Protein AF-A0A167UZZ6-F1 (afdb_monomer_lite)

Structure (mmCIF, N/CA/C/O backbone):
data_AF-A0A167UZZ6-F1
#
_entry.id   AF-A0A167UZZ6-F1
#
loop_
_atom_site.group_PDB
_atom_site.id
_atom_site.type_symbol
_atom_site.label_atom_id
_atom_site.label_alt_id
_atom_site.label_comp_id
_atom_site.label_asym_id
_atom_site.label_entity_id
_atom_site.label_seq_id
_atom_site.pdbx_PDB_ins_code
_atom_site.Cartn_x
_atom_site.Cartn_y
_atom_site.Cartn_z
_atom_site.occupancy
_atom_site.B_iso_or_equiv
_atom_site.auth_seq_id
_atom_site.auth_comp_id
_atom_site.auth_asym_id
_atom_site.auth_atom_id
_atom_site.pdbx_PDB_model_num
ATOM 1 N N . MET A 1 1 ? -16.897 8.961 -20.674 1.00 36.06 1 MET A N 1
ATOM 2 C CA . MET A 1 1 ? -17.839 9.432 -19.633 1.00 36.06 1 MET A CA 1
ATOM 3 C C . MET A 1 1 ? -18.392 8.233 -18.846 1.00 36.06 1 MET A C 1
ATOM 5 O O . MET A 1 1 ? -19.582 7.979 -18.894 1.00 36.06 1 MET A O 1
ATOM 9 N N . ILE A 1 2 ? -17.524 7.441 -18.197 1.00 43.97 2 ILE A N 1
ATOM 10 C CA . ILE A 1 2 ? -17.907 6.231 -17.420 1.00 43.97 2 ILE A CA 1
ATOM 11 C C . ILE A 1 2 ? -17.195 6.204 -16.048 1.00 43.97 2 ILE A C 1
ATOM 13 O O . ILE A 1 2 ? -17.757 5.719 -15.076 1.00 43.97 2 ILE A O 1
ATOM 17 N N . ILE A 1 3 ? -16.018 6.835 -15.926 1.00 39.81 3 ILE A N 1
ATOM 18 C CA . ILE A 1 3 ? -15.224 6.898 -14.680 1.00 39.81 3 ILE A CA 1
ATOM 19 C C . ILE A 1 3 ? -15.954 7.644 -13.540 1.00 39.81 3 ILE A C 1
ATOM 21 O O . ILE A 1 3 ? -15.740 7.351 -12.369 1.00 39.81 3 ILE A O 1
ATOM 25 N N . ALA A 1 4 ? -16.874 8.562 -13.860 1.00 37.81 4 ALA A N 1
ATOM 26 C CA . ALA A 1 4 ? -17.596 9.334 -12.847 1.00 37.81 4 ALA A CA 1
ATOM 27 C C . ALA A 1 4 ? -18.539 8.480 -11.975 1.00 37.81 4 ALA A C 1
ATOM 29 O O . ALA A 1 4 ? -18.772 8.833 -10.829 1.00 37.81 4 ALA A O 1
ATOM 30 N N . ASP A 1 5 ? -19.065 7.355 -12.468 1.00 42.91 5 ASP A N 1
ATOM 31 C CA . ASP A 1 5 ? -20.185 6.665 -11.806 1.00 42.91 5 A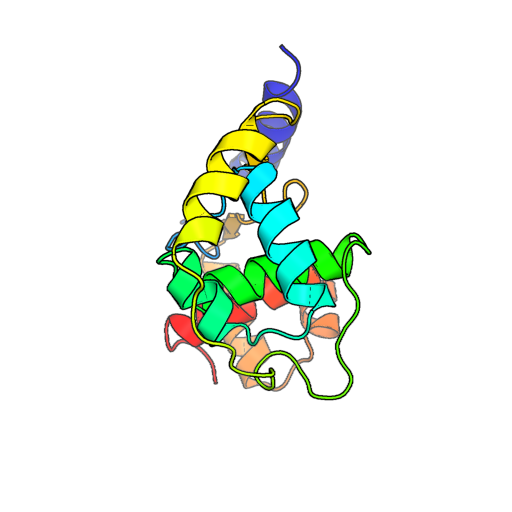SP A CA 1
ATOM 32 C C . ASP A 1 5 ? -19.748 5.800 -10.605 1.00 42.91 5 ASP A C 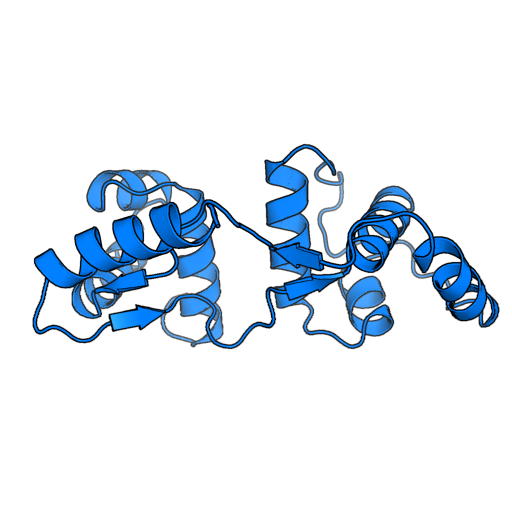1
ATOM 34 O O . ASP A 1 5 ? -20.481 5.673 -9.625 1.00 42.91 5 ASP A O 1
ATOM 38 N N . ALA A 1 6 ? -18.529 5.248 -10.630 1.00 48.22 6 ALA A N 1
ATOM 39 C CA . ALA A 1 6 ? -17.974 4.465 -9.520 1.00 48.22 6 ALA A CA 1
ATOM 40 C C . ALA A 1 6 ? -17.504 5.369 -8.371 1.00 48.22 6 ALA A C 1
ATOM 42 O O . ALA A 1 6 ? -17.937 5.187 -7.234 1.00 48.22 6 ALA A O 1
ATOM 43 N N . ALA A 1 7 ? -16.721 6.406 -8.686 1.00 47.41 7 ALA A N 1
ATOM 44 C CA . ALA A 1 7 ? -16.260 7.389 -7.709 1.00 47.41 7 ALA A CA 1
ATOM 45 C C . ALA A 1 7 ? -17.434 8.154 -7.073 1.00 47.41 7 ALA A C 1
ATOM 47 O O . ALA A 1 7 ? -17.462 8.335 -5.859 1.00 47.41 7 ALA A O 1
ATOM 48 N N . VAL A 1 8 ? -18.458 8.534 -7.853 1.00 50.12 8 VAL A N 1
ATOM 49 C CA . VAL A 1 8 ? -19.674 9.180 -7.324 1.00 50.12 8 VAL A CA 1
ATOM 50 C C . VAL A 1 8 ? -20.506 8.212 -6.482 1.00 50.12 8 VAL A C 1
ATOM 52 O O . VAL A 1 8 ? -21.026 8.626 -5.449 1.00 50.12 8 VAL A O 1
ATOM 55 N N . ARG A 1 9 ? -20.606 6.922 -6.835 1.00 54.09 9 ARG A N 1
ATOM 56 C CA . ARG A 1 9 ? -21.260 5.919 -5.972 1.00 54.09 9 ARG A CA 1
ATOM 57 C C . ARG A 1 9 ? -20.522 5.726 -4.653 1.00 54.09 9 ARG A C 1
ATOM 59 O O . ARG A 1 9 ? -21.172 5.679 -3.608 1.00 54.09 9 ARG A O 1
ATOM 66 N N . GLN A 1 10 ? -19.196 5.652 -4.691 1.00 54.28 10 GLN A N 1
ATOM 67 C CA . GLN A 1 10 ? -18.347 5.489 -3.515 1.00 54.28 10 GLN A CA 1
ATOM 68 C C . GLN A 1 10 ? -18.444 6.725 -2.612 1.00 54.28 10 GLN A C 1
ATOM 70 O O . GLN A 1 10 ? -18.778 6.592 -1.435 1.00 54.28 10 GLN A O 1
ATOM 75 N N . LEU A 1 11 ? -18.341 7.930 -3.182 1.00 52.94 11 LEU A N 1
ATOM 76 C CA . LEU A 1 11 ? -18.603 9.191 -2.484 1.00 52.94 11 LEU A CA 1
ATOM 77 C C . LEU A 1 11 ? -20.035 9.256 -1.933 1.00 52.94 11 LEU A C 1
ATOM 79 O O . LEU A 1 11 ? -20.225 9.649 -0.790 1.00 52.94 11 LEU A O 1
ATOM 83 N N . SER A 1 12 ? -21.054 8.815 -2.678 1.00 54.94 12 SER A N 1
ATOM 84 C CA . SER A 1 12 ? -22.450 8.843 -2.215 1.00 54.94 12 SER A CA 1
ATOM 85 C C . SER A 1 12 ? -22.708 7.905 -1.029 1.00 54.94 12 SER A C 1
ATOM 87 O O . SER A 1 12 ? -23.398 8.298 -0.090 1.00 54.94 12 SER A O 1
ATOM 89 N N . LYS A 1 13 ? -22.096 6.707 -1.008 1.00 56.75 13 LYS A N 1
ATOM 90 C CA . LYS A 1 13 ? -22.138 5.790 0.147 1.00 56.75 13 LYS A CA 1
ATOM 91 C C . LYS A 1 13 ? -21.544 6.440 1.401 1.00 56.75 13 LYS A C 1
ATOM 93 O O . LYS A 1 13 ? -22.088 6.262 2.488 1.00 56.75 13 LYS A O 1
ATOM 98 N N . HIS A 1 14 ? -20.475 7.220 1.246 1.00 51.03 14 HIS A N 1
ATOM 99 C CA . HIS A 1 14 ? -19.803 7.917 2.346 1.00 51.03 14 HIS A CA 1
ATOM 100 C C . HIS A 1 14 ? -20.547 9.184 2.795 1.00 51.03 14 HIS A C 1
ATOM 102 O O . HIS A 1 14 ? -20.671 9.432 3.995 1.00 51.03 14 HIS A O 1
ATOM 108 N N . LEU A 1 15 ? -21.124 9.940 1.857 1.00 51.34 15 LEU A N 1
ATOM 109 C CA . LEU A 1 15 ? -21.911 11.149 2.130 1.00 51.34 15 LEU A CA 1
ATOM 110 C C . LEU A 1 15 ? -23.217 10.843 2.878 1.00 51.34 15 LEU A C 1
ATOM 112 O O . LEU A 1 15 ? -23.651 11.644 3.703 1.00 51.34 15 LEU A O 1
ATOM 116 N N . VAL A 1 16 ? -23.819 9.669 2.650 1.00 53.97 16 VAL A N 1
ATOM 117 C CA . VAL A 1 16 ? -24.983 9.199 3.424 1.00 53.97 16 VAL A CA 1
ATOM 118 C C . VAL A 1 16 ? -24.590 8.826 4.862 1.00 53.97 16 VAL A C 1
ATOM 120 O O . VAL A 1 16 ? -25.437 8.862 5.756 1.00 53.97 16 VAL A O 1
ATOM 123 N N . LYS A 1 17 ? -23.310 8.517 5.125 1.00 51.06 17 LYS A N 1
ATOM 124 C CA . LYS A 1 17 ? -22.863 7.999 6.423 1.00 51.06 17 LYS A CA 1
ATOM 125 C C . LYS A 1 17 ? -22.456 9.070 7.441 1.00 51.06 17 LYS A C 1
ATOM 127 O O . LYS A 1 17 ? -22.535 8.745 8.627 1.00 51.06 17 LYS A O 1
ATOM 132 N N . SER A 1 18 ? -22.087 10.322 7.100 1.00 46.03 18 SER A N 1
ATOM 133 C CA . SER A 1 18 ? -21.795 11.285 8.183 1.00 46.03 18 SER A CA 1
ATOM 134 C C . SER A 1 18 ? -21.617 12.790 7.888 1.00 46.03 18 SER A C 1
ATOM 136 O O . SER A 1 18 ? -21.029 13.213 6.902 1.00 46.03 18 SER A O 1
ATOM 138 N N . ARG A 1 19 ? -21.992 13.594 8.898 1.00 54.12 19 ARG A N 1
ATOM 139 C CA . ARG A 1 19 ? -21.361 14.876 9.278 1.00 54.12 19 ARG A CA 1
ATOM 140 C C . ARG A 1 19 ? -20.047 14.662 10.082 1.00 54.12 19 ARG A C 1
ATOM 142 O O . ARG A 1 19 ? -19.816 15.381 11.052 1.00 54.12 19 ARG A O 1
ATOM 149 N N . ARG A 1 20 ? -19.262 13.610 9.818 1.00 61.75 20 ARG A N 1
ATOM 150 C CA . ARG A 1 20 ? -18.059 13.231 10.594 1.00 61.75 20 ARG A CA 1
ATOM 151 C C . ARG A 1 20 ? -16.797 13.408 9.749 1.00 61.75 20 ARG A C 1
ATOM 153 O O . ARG A 1 20 ? -16.855 13.494 8.528 1.00 61.75 20 ARG A O 1
ATOM 160 N N . GLU A 1 21 ? -15.676 13.524 10.449 1.00 83.56 21 GLU A N 1
ATOM 161 C CA . GLU A 1 21 ? -14.344 13.759 9.894 1.00 83.56 21 GLU A CA 1
ATOM 162 C C . GLU A 1 21 ? -13.874 12.531 9.094 1.00 83.56 21 GLU A C 1
ATOM 164 O O . GLU A 1 21 ? -13.913 11.405 9.598 1.00 83.56 21 GLU A O 1
ATOM 169 N N . ILE A 1 22 ? -13.503 12.756 7.831 1.00 87.31 22 ILE A N 1
ATOM 170 C CA . ILE A 1 22 ? -13.054 11.722 6.892 1.00 87.31 22 ILE A CA 1
ATOM 171 C C . ILE A 1 22 ? -11.544 11.547 7.049 1.00 87.31 22 ILE A C 1
ATOM 173 O O . ILE A 1 22 ? -10.804 12.527 6.989 1.00 87.31 22 ILE A O 1
ATOM 177 N N . TYR A 1 23 ? -11.104 10.302 7.192 1.00 91.19 23 TYR A N 1
ATOM 178 C CA . TYR A 1 23 ? -9.705 9.894 7.133 1.00 91.19 23 TYR A CA 1
ATOM 179 C C . TYR A 1 23 ? -9.409 9.260 5.773 1.00 91.19 23 TYR A C 1
ATOM 181 O O . TYR A 1 23 ? -10.188 8.427 5.307 1.00 91.19 23 TYR A O 1
ATOM 189 N N . ILE A 1 24 ? -8.299 9.640 5.140 1.00 90.50 24 ILE A N 1
ATOM 190 C CA . ILE A 1 24 ? -7.833 9.034 3.889 1.00 90.50 24 ILE A CA 1
ATOM 191 C C . ILE A 1 24 ? -6.564 8.247 4.209 1.00 90.50 24 ILE A C 1
ATOM 193 O O . ILE A 1 24 ? -5.596 8.798 4.724 1.00 90.50 24 ILE A O 1
ATOM 197 N N . VAL A 1 25 ? -6.605 6.944 3.953 1.00 92.88 25 VAL A N 1
ATOM 198 C CA . VAL A 1 25 ? -5.485 6.022 4.178 1.00 92.88 25 VAL A CA 1
ATOM 199 C C . VAL A 1 25 ? -4.406 6.242 3.121 1.00 92.88 25 VAL A C 1
ATOM 201 O O . VAL A 1 25 ? -4.740 6.350 1.942 1.00 92.88 25 VAL A O 1
ATOM 204 N N . LEU A 1 26 ? -3.132 6.250 3.537 1.00 92.38 26 LEU A N 1
ATOM 205 C CA . LEU A 1 26 ? -1.961 6.411 2.662 1.00 92.38 26 LEU A CA 1
ATOM 206 C C . LEU A 1 26 ? -1.965 7.732 1.872 1.00 92.38 26 LEU A C 1
ATOM 208 O O . LEU A 1 26 ? -1.431 7.800 0.765 1.00 92.38 26 LEU A O 1
ATOM 212 N N . ASP A 1 27 ? -2.567 8.782 2.436 1.00 90.38 27 ASP A N 1
ATOM 213 C CA . ASP A 1 27 ? -2.680 10.103 1.813 1.00 90.38 27 ASP A CA 1
ATOM 214 C C . ASP A 1 27 ? -1.328 10.800 1.595 1.00 90.38 27 ASP A C 1
ATOM 216 O O . ASP A 1 27 ? -1.235 11.739 0.803 1.00 90.38 27 ASP A O 1
ATOM 220 N N . GLU A 1 28 ? -0.270 10.317 2.247 1.00 89.00 28 GLU A N 1
ATOM 221 C CA . GLU A 1 28 ? 1.103 10.763 2.035 1.00 89.00 28 GLU A CA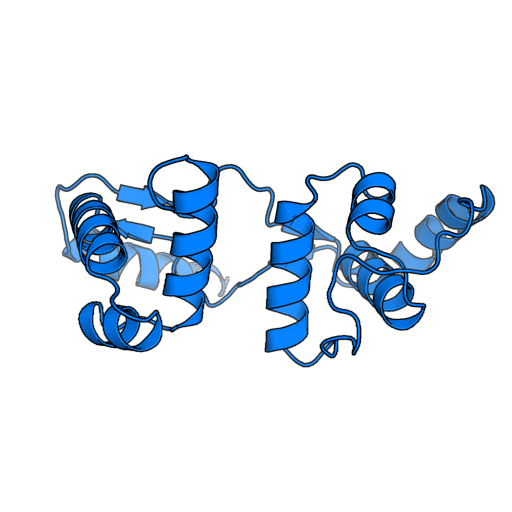 1
ATOM 222 C C . GLU A 1 28 ? 1.789 10.190 0.778 1.00 89.00 28 GLU A C 1
ATOM 224 O O . GLU A 1 28 ? 2.849 10.694 0.400 1.00 89.00 28 GLU A O 1
ATOM 229 N N . PHE A 1 29 ? 1.234 9.148 0.142 1.00 88.12 29 PHE A N 1
ATOM 230 C CA . PHE A 1 29 ? 1.882 8.433 -0.965 1.00 88.12 29 PHE A CA 1
ATOM 231 C C . PHE A 1 29 ? 1.334 8.811 -2.347 1.00 88.12 29 PHE A C 1
ATOM 233 O O . PHE A 1 29 ? 0.127 8.943 -2.550 1.00 88.12 29 PHE A O 1
ATOM 240 N N . ASP A 1 30 ? 2.225 8.884 -3.344 1.00 87.38 30 ASP A N 1
ATOM 241 C CA . ASP A 1 30 ? 1.844 9.030 -4.753 1.00 87.38 30 ASP A CA 1
ATOM 242 C C . ASP A 1 30 ? 1.529 7.660 -5.379 1.00 87.38 30 ASP A C 1
ATOM 244 O O . ASP A 1 30 ? 2.368 7.014 -6.009 1.00 87.38 30 ASP A O 1
ATOM 248 N N . LEU A 1 31 ? 0.285 7.206 -5.213 1.00 87.94 31 LEU A N 1
ATOM 249 C CA . LEU A 1 31 ? -0.192 5.916 -5.734 1.00 87.94 31 LEU A CA 1
ATOM 250 C C . LEU A 1 31 ? -0.433 5.907 -7.257 1.00 87.94 31 LEU A C 1
ATOM 252 O O . LEU A 1 31 ? -0.886 4.899 -7.817 1.00 87.94 31 LEU A O 1
ATOM 256 N N . GLU A 1 32 ? -0.125 7.009 -7.945 1.00 89.50 32 GLU A N 1
ATOM 257 C CA . GLU A 1 32 ? -0.188 7.111 -9.396 1.00 89.50 32 GLU A CA 1
ATOM 258 C C . GLU A 1 32 ? 1.165 6.770 -10.018 1.00 89.50 32 GLU A C 1
ATOM 260 O O . GLU A 1 32 ? 2.145 7.506 -9.938 1.00 89.50 32 GLU A O 1
ATOM 265 N N . TRP A 1 33 ? 1.209 5.635 -10.704 1.00 90.31 33 TRP A N 1
ATOM 266 C CA . TRP A 1 33 ? 2.405 5.162 -11.381 1.00 90.31 33 TRP A CA 1
ATOM 267 C C . TRP A 1 33 ? 2.239 5.255 -12.887 1.00 90.31 33 TRP A C 1
ATOM 269 O O . TRP A 1 33 ? 1.129 5.251 -13.417 1.00 90.31 33 TRP A O 1
ATOM 279 N N . ARG A 1 34 ? 3.348 5.288 -13.626 1.00 88.44 34 ARG A N 1
ATOM 280 C CA . ARG A 1 34 ? 3.282 5.069 -15.074 1.00 88.44 34 ARG A CA 1
ATOM 281 C C . ARG A 1 34 ? 3.346 3.578 -15.356 1.00 88.44 34 ARG A C 1
ATOM 283 O O . ARG A 1 34 ? 4.155 2.872 -14.756 1.00 88.44 34 ARG A O 1
ATOM 290 N N . THR A 1 35 ? 2.574 3.087 -16.321 1.00 86.25 35 THR A N 1
ATOM 291 C CA . THR A 1 35 ? 2.613 1.657 -16.676 1.00 86.25 35 THR A CA 1
ATOM 292 C C . THR A 1 35 ? 4.018 1.167 -17.058 1.00 86.25 35 THR A C 1
ATOM 294 O O . THR A 1 35 ? 4.404 0.105 -16.575 1.00 86.25 35 THR A O 1
ATOM 297 N N . PRO A 1 36 ? 4.847 1.913 -17.822 1.00 86.25 36 PRO A N 1
ATOM 298 C CA . PRO A 1 36 ? 6.233 1.513 -18.070 1.00 86.25 36 PRO A CA 1
ATOM 299 C C . PRO A 1 36 ? 7.085 1.377 -16.801 1.00 86.25 36 PRO A C 1
ATOM 301 O O . PRO A 1 36 ? 7.970 0.527 -16.765 1.00 86.25 36 PRO A O 1
ATOM 304 N N . ASP A 1 37 ? 6.819 2.178 -15.765 1.00 91.25 37 ASP A N 1
ATOM 305 C CA . ASP A 1 37 ? 7.552 2.095 -14.499 1.00 91.25 37 ASP A CA 1
ATOM 306 C C . ASP A 1 37 ? 7.150 0.828 -13.727 1.00 91.25 37 ASP A C 1
ATOM 308 O O . ASP A 1 37 ? 8.020 0.128 -13.218 1.00 91.25 37 ASP A O 1
ATOM 312 N N . ILE A 1 38 ? 5.865 0.455 -13.739 1.00 92.19 38 ILE A N 1
ATOM 313 C CA . ILE A 1 38 ? 5.387 -0.815 -13.161 1.00 92.19 38 ILE A CA 1
ATOM 314 C C . ILE A 1 38 ? 5.985 -2.025 -13.885 1.00 92.19 38 ILE A C 1
ATOM 316 O O . ILE A 1 38 ? 6.449 -2.966 -13.244 1.00 92.19 38 ILE A O 1
ATOM 320 N N . LEU A 1 39 ? 6.039 -2.002 -15.217 1.00 88.31 39 LEU A N 1
ATOM 321 C CA . LEU A 1 39 ? 6.680 -3.074 -15.988 1.00 88.31 39 LEU A CA 1
ATOM 322 C C . LEU A 1 39 ? 8.177 -3.168 -15.685 1.00 88.31 39 LEU A C 1
ATOM 324 O O . LEU A 1 39 ? 8.732 -4.262 -15.583 1.00 88.31 39 LEU A O 1
ATOM 328 N N . GLN A 1 40 ? 8.836 -2.024 -15.505 1.00 90.38 40 GLN A N 1
ATOM 329 C CA . GLN A 1 40 ? 10.242 -1.996 -15.136 1.00 90.38 40 GLN A CA 1
ATOM 330 C C . GLN A 1 40 ? 10.472 -2.522 -13.712 1.00 90.38 40 GLN A C 1
ATOM 332 O O . GLN A 1 40 ? 11.414 -3.290 -13.496 1.00 90.38 40 GLN A O 1
ATOM 337 N N . PHE A 1 41 ? 9.596 -2.164 -12.768 1.00 93.12 41 PHE A N 1
ATOM 338 C CA . PHE A 1 41 ? 9.560 -2.732 -11.423 1.00 93.12 41 PHE A CA 1
ATOM 339 C C . PHE A 1 41 ? 9.425 -4.257 -11.484 1.00 93.12 41 PHE A C 1
ATOM 341 O O . PHE A 1 41 ? 10.219 -4.960 -10.863 1.00 93.12 41 PHE A O 1
ATOM 348 N N . GLN A 1 42 ? 8.491 -4.784 -12.285 1.00 89.25 42 GLN A N 1
ATOM 349 C CA . GLN A 1 42 ? 8.329 -6.226 -12.475 1.00 89.25 42 GLN A CA 1
ATOM 350 C C . GLN A 1 42 ? 9.610 -6.860 -13.029 1.00 89.25 42 GLN A C 1
ATOM 352 O O . GLN A 1 42 ? 10.053 -7.882 -12.513 1.00 89.25 42 GLN A O 1
ATOM 357 N N . GLU A 1 43 ? 10.247 -6.277 -14.047 1.00 87.81 43 GLU A N 1
ATOM 358 C CA . GLU A 1 43 ? 11.491 -6.822 -14.606 1.00 87.81 43 GLU A CA 1
ATOM 359 C C . GLU A 1 43 ? 12.590 -6.937 -13.538 1.00 87.81 43 GLU A C 1
ATOM 361 O O . GLU A 1 43 ? 13.241 -7.978 -13.418 1.00 87.81 43 GLU A O 1
ATOM 366 N N . TRP A 1 44 ? 12.795 -5.894 -12.732 1.00 89.12 44 TRP A N 1
ATOM 367 C CA . TRP A 1 44 ? 13.771 -5.948 -11.640 1.00 89.12 44 TRP A CA 1
ATOM 368 C C . TRP A 1 44 ? 13.344 -6.873 -10.522 1.00 89.12 44 TRP A C 1
ATOM 370 O O . TRP A 1 44 ? 14.196 -7.521 -9.907 1.00 89.12 44 TRP A O 1
ATOM 380 N N . TRP A 1 45 ? 12.036 -7.010 -10.316 1.00 87.94 45 TRP A N 1
ATOM 381 C CA . TRP A 1 45 ? 11.523 -7.963 -9.364 1.00 87.94 45 TRP A CA 1
ATOM 382 C C . TRP A 1 45 ? 11.937 -9.390 -9.725 1.00 87.94 45 TRP A C 1
ATOM 384 O O . TRP A 1 45 ? 12.509 -10.109 -8.907 1.00 87.94 45 TRP A O 1
ATOM 394 N N . HIS A 1 46 ? 11.715 -9.776 -10.980 1.00 83.25 46 HIS A N 1
ATOM 395 C CA . HIS A 1 46 ? 12.046 -11.104 -11.492 1.00 83.25 46 HIS A CA 1
ATOM 396 C C . HIS A 1 46 ? 13.557 -11.360 -11.556 1.00 83.25 46 HIS A C 1
ATOM 398 O O . HIS A 1 46 ? 13.994 -12.495 -11.385 1.00 83.25 46 HIS A O 1
ATOM 404 N N . LYS A 1 47 ? 14.369 -10.314 -11.750 1.00 85.75 47 LYS A N 1
ATOM 405 C CA . LYS A 1 47 ? 15.838 -10.407 -11.692 1.00 85.75 47 LYS A CA 1
ATOM 406 C C . LYS A 1 47 ? 16.398 -10.510 -10.270 1.00 85.75 47 LYS A C 1
ATOM 408 O O . LYS A 1 47 ? 17.590 -10.756 -10.114 1.00 85.75 47 LYS A O 1
ATOM 413 N N . GLY A 1 48 ? 15.568 -10.335 -9.242 1.00 84.25 48 GLY A N 1
ATOM 414 C CA . GLY A 1 48 ? 15.989 -10.493 -7.855 1.00 84.25 48 GLY A CA 1
ATOM 415 C C . GLY A 1 48 ? 16.613 -9.245 -7.225 1.00 84.25 48 GLY A C 1
ATOM 416 O O . GLY A 1 48 ? 17.326 -9.384 -6.236 1.00 84.25 48 GLY A O 1
ATOM 417 N N . PHE A 1 49 ? 16.353 -8.040 -7.740 1.00 87.38 49 PHE A N 1
ATOM 418 C CA . PHE A 1 49 ? 16.804 -6.789 -7.103 1.00 87.38 49 PHE A CA 1
ATOM 419 C C . PHE A 1 49 ? 16.029 -6.509 -5.807 1.00 87.38 49 PHE A C 1
ATOM 421 O O . PHE A 1 49 ? 14.837 -6.820 -5.728 1.00 87.38 49 PHE A O 1
ATOM 428 N N . SER A 1 50 ? 16.677 -5.950 -4.782 1.00 88.62 50 SER A N 1
ATOM 429 C CA . SER A 1 50 ? 16.013 -5.602 -3.513 1.00 88.62 50 SER A CA 1
ATOM 430 C C . SER A 1 50 ? 15.039 -4.436 -3.698 1.00 88.62 50 SER A C 1
ATOM 432 O O . SER A 1 50 ? 15.226 -3.608 -4.590 1.00 88.62 50 SER A O 1
ATOM 434 N N . LEU A 1 51 ? 14.011 -4.343 -2.845 1.00 89.81 51 LEU A N 1
ATOM 435 C CA . LEU A 1 51 ? 13.123 -3.175 -2.851 1.00 89.81 51 LEU A CA 1
ATOM 436 C C . LEU A 1 51 ? 13.881 -1.864 -2.624 1.00 89.81 51 LEU A C 1
ATOM 438 O O . LEU A 1 51 ? 13.596 -0.894 -3.311 1.00 89.81 51 LEU A O 1
ATOM 442 N N . GLU A 1 52 ? 14.878 -1.850 -1.738 1.00 90.00 52 GLU A N 1
ATOM 443 C CA . GLU A 1 52 ? 15.720 -0.674 -1.478 1.00 90.00 52 GLU A CA 1
ATOM 444 C C . GLU A 1 52 ? 16.448 -0.186 -2.739 1.00 90.00 52 GLU A C 1
ATOM 446 O O . GLU A 1 52 ? 16.466 1.009 -3.049 1.00 90.00 52 GLU A O 1
ATOM 451 N N . TRP A 1 53 ? 16.998 -1.119 -3.522 1.00 89.75 53 TRP A N 1
ATOM 452 C CA . TRP A 1 53 ? 17.653 -0.783 -4.781 1.00 89.75 53 TRP A CA 1
ATOM 453 C C . TRP A 1 53 ? 16.647 -0.235 -5.797 1.00 89.75 53 TRP A C 1
ATOM 455 O O . TRP A 1 53 ? 16.910 0.769 -6.459 1.00 89.75 53 TRP A O 1
ATOM 465 N N . ILE A 1 54 ? 15.474 -0.870 -5.911 1.00 91.62 54 ILE A N 1
ATOM 466 C CA . ILE A 1 54 ? 14.427 -0.438 -6.845 1.00 91.62 54 ILE A CA 1
ATOM 467 C C . ILE A 1 54 ? 13.872 0.939 -6.430 1.00 91.62 54 ILE A C 1
ATOM 469 O O . ILE A 1 54 ? 13.616 1.774 -7.297 1.00 91.62 54 ILE A O 1
ATOM 473 N N . ALA A 1 55 ? 13.764 1.212 -5.126 1.00 92.19 55 ALA A N 1
ATOM 474 C CA . ALA A 1 55 ? 13.326 2.495 -4.562 1.00 92.19 55 ALA A CA 1
ATOM 475 C C . ALA A 1 55 ? 14.288 3.608 -4.957 1.00 92.19 55 ALA A C 1
ATOM 477 O O . ALA A 1 55 ? 13.887 4.611 -5.547 1.00 92.19 55 ALA A O 1
ATOM 478 N N . SER A 1 56 ? 15.579 3.352 -4.749 1.00 90.06 56 SER A N 1
ATOM 479 C CA . SER A 1 56 ? 16.663 4.248 -5.148 1.00 90.06 56 SER A CA 1
ATOM 480 C C . SER A 1 56 ? 16.687 4.494 -6.657 1.00 90.06 56 SER A C 1
ATOM 482 O O . SER A 1 56 ? 17.012 5.593 -7.101 1.00 90.06 56 SER A O 1
ATOM 484 N N . TYR A 1 57 ? 16.336 3.492 -7.471 1.00 90.12 57 TYR A N 1
ATOM 485 C CA . TYR A 1 57 ? 16.227 3.687 -8.912 1.00 90.12 57 TYR A CA 1
ATOM 486 C C . TYR A 1 57 ? 15.115 4.688 -9.264 1.00 90.12 57 TYR A C 1
ATOM 488 O O . TYR A 1 57 ? 15.329 5.569 -10.104 1.00 90.12 57 TYR A O 1
ATOM 496 N N . PHE A 1 58 ? 13.920 4.504 -8.692 1.00 89.88 58 PHE A N 1
ATOM 497 C CA . PHE A 1 58 ? 12.744 5.316 -9.017 1.00 89.88 58 PHE A CA 1
ATOM 498 C C . PHE A 1 58 ? 12.732 6.671 -8.308 1.00 89.88 58 PHE A C 1
ATOM 500 O O . PHE A 1 58 ? 11.901 7.501 -8.669 1.00 89.88 58 PHE A O 1
ATOM 507 N N . ASP A 1 59 ? 13.658 6.893 -7.370 1.00 90.38 59 ASP A N 1
ATOM 508 C CA . ASP A 1 59 ? 13.690 8.060 -6.485 1.00 90.38 59 ASP A CA 1
ATOM 509 C C . ASP A 1 59 ? 12.381 8.186 -5.687 1.00 90.38 59 ASP A C 1
ATOM 511 O O . ASP A 1 59 ? 11.724 9.225 -5.673 1.00 90.38 59 ASP A O 1
ATOM 515 N N . ARG A 1 60 ? 11.949 7.065 -5.091 1.00 92.12 60 ARG A N 1
ATOM 516 C CA . ARG A 1 60 ? 10.698 6.953 -4.324 1.00 92.12 60 ARG A CA 1
ATOM 517 C C . ARG A 1 60 ? 10.921 6.278 -2.973 1.00 92.12 60 ARG A C 1
ATOM 519 O O . ARG A 1 60 ? 11.918 5.585 -2.776 1.00 92.12 60 ARG A O 1
ATOM 526 N N . ASP A 1 61 ? 9.987 6.492 -2.046 1.00 91.81 61 ASP A N 1
ATOM 527 C CA . ASP A 1 61 ? 10.006 5.889 -0.709 1.00 91.81 61 ASP A CA 1
ATOM 528 C C . ASP A 1 61 ? 9.911 4.353 -0.811 1.00 91.81 61 ASP A C 1
ATOM 530 O O . ASP A 1 61 ? 9.178 3.803 -1.638 1.00 91.81 61 ASP A O 1
ATOM 534 N N . ILE A 1 62 ? 10.682 3.644 0.018 1.00 91.75 62 ILE A N 1
ATOM 535 C CA . ILE A 1 62 ? 10.719 2.177 0.008 1.00 91.75 62 ILE A CA 1
ATOM 536 C C . ILE A 1 62 ? 9.365 1.555 0.380 1.00 91.75 62 ILE A C 1
ATOM 538 O O . ILE A 1 62 ? 9.012 0.511 -0.171 1.00 91.75 62 ILE A O 1
ATOM 542 N N . ASP A 1 63 ? 8.584 2.203 1.244 1.00 90.81 63 ASP A N 1
ATOM 543 C CA . ASP A 1 63 ? 7.256 1.736 1.641 1.00 90.81 63 ASP A CA 1
ATOM 544 C C . ASP A 1 63 ? 6.243 1.962 0.519 1.00 90.81 63 ASP A C 1
ATOM 546 O O . ASP A 1 63 ? 5.373 1.119 0.308 1.00 90.81 63 ASP A O 1
ATOM 550 N N . GLU A 1 64 ? 6.411 3.011 -0.290 1.00 92.62 64 GLU A N 1
ATOM 551 C CA . GLU A 1 64 ? 5.619 3.183 -1.511 1.00 92.62 64 GLU A CA 1
ATOM 552 C C . GLU A 1 64 ? 5.849 2.017 -2.481 1.00 92.62 64 GLU A C 1
ATOM 554 O O . GLU A 1 64 ? 4.917 1.450 -3.052 1.00 92.62 64 GLU A O 1
ATOM 559 N N . LEU A 1 65 ? 7.099 1.582 -2.622 1.00 93.62 65 LEU A N 1
ATOM 560 C CA . LEU A 1 65 ? 7.421 0.412 -3.430 1.00 93.62 65 LEU A CA 1
ATOM 561 C C . LEU A 1 65 ? 6.969 -0.905 -2.802 1.00 93.62 65 LEU A C 1
ATOM 563 O O . LEU A 1 65 ? 6.656 -1.850 -3.532 1.00 93.62 65 LEU A O 1
ATOM 567 N N . ALA A 1 66 ? 6.920 -0.995 -1.475 1.00 91.69 66 ALA A N 1
ATOM 568 C CA . ALA A 1 66 ? 6.304 -2.131 -0.806 1.00 91.69 66 ALA A CA 1
ATOM 569 C C . ALA A 1 66 ? 4.804 -2.197 -1.139 1.00 91.69 66 ALA A C 1
ATOM 571 O O . ALA A 1 66 ? 4.303 -3.272 -1.470 1.00 91.69 66 ALA A O 1
ATOM 572 N N . ILE A 1 67 ? 4.112 -1.054 -1.164 1.00 92.19 67 ILE A N 1
ATOM 573 C CA . ILE A 1 67 ? 2.708 -0.934 -1.589 1.00 92.19 67 ILE A CA 1
ATOM 574 C C . ILE A 1 67 ? 2.545 -1.370 -3.057 1.00 92.19 67 ILE A C 1
ATOM 576 O O . ILE A 1 67 ? 1.642 -2.156 -3.358 1.00 92.19 67 ILE A O 1
ATOM 580 N N . VAL A 1 68 ? 3.453 -0.972 -3.962 1.00 93.56 68 VAL A N 1
ATOM 581 C CA . VAL A 1 68 ? 3.489 -1.490 -5.349 1.00 93.56 68 VAL A CA 1
ATOM 582 C C . VAL A 1 68 ? 3.610 -3.015 -5.350 1.00 93.56 68 VAL A C 1
ATOM 584 O O . VAL A 1 68 ? 2.834 -3.693 -6.022 1.00 93.56 68 VAL A O 1
ATOM 587 N N . ALA A 1 69 ? 4.556 -3.576 -4.593 1.00 92.00 69 ALA A N 1
ATOM 588 C CA . ALA A 1 69 ? 4.770 -5.019 -4.535 1.00 92.00 69 ALA A CA 1
ATOM 589 C C . ALA A 1 69 ? 3.517 -5.770 -4.056 1.00 92.00 69 ALA A C 1
ATOM 591 O O . ALA A 1 69 ? 3.166 -6.797 -4.638 1.00 92.00 69 ALA A O 1
ATOM 592 N N . ILE A 1 70 ? 2.814 -5.249 -3.046 1.00 89.81 70 ILE A N 1
ATOM 593 C CA . ILE A 1 70 ? 1.565 -5.838 -2.548 1.00 89.81 70 ILE A CA 1
ATOM 594 C C . ILE A 1 70 ? 0.490 -5.823 -3.646 1.00 89.81 70 ILE A C 1
ATOM 596 O O . ILE A 1 70 ? -0.086 -6.873 -3.934 1.00 89.81 70 ILE A O 1
ATOM 600 N N . ASP A 1 71 ? 0.260 -4.688 -4.323 1.00 92.25 71 ASP A N 1
ATOM 601 C CA . ASP A 1 71 ? -0.723 -4.609 -5.420 1.00 92.25 71 ASP A CA 1
ATOM 602 C C . ASP A 1 71 ? -0.380 -5.579 -6.564 1.00 92.25 71 ASP A C 1
ATOM 604 O O . ASP A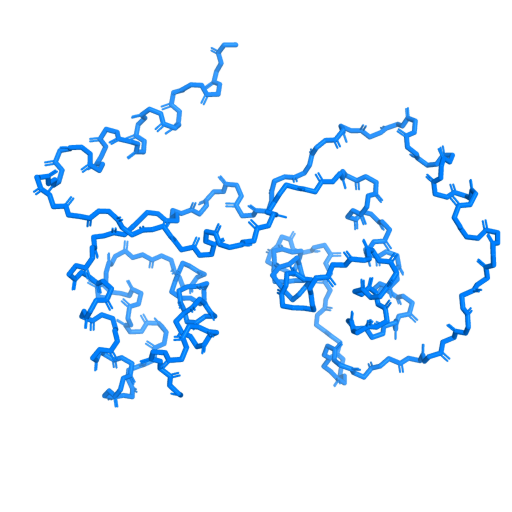 1 71 ? -1.250 -6.308 -7.047 1.00 92.25 71 ASP A O 1
ATOM 608 N N . GLN A 1 72 ? 0.892 -5.640 -6.972 1.00 91.62 72 GLN A N 1
ATOM 609 C CA . GLN A 1 72 ? 1.345 -6.540 -8.034 1.00 91.62 72 GLN A CA 1
ATOM 610 C C . GLN A 1 72 ? 1.211 -8.018 -7.645 1.00 91.62 72 GLN A C 1
ATOM 612 O O . GLN A 1 72 ? 0.841 -8.839 -8.487 1.00 91.62 72 GLN A O 1
ATOM 617 N N . ALA A 1 73 ? 1.500 -8.369 -6.388 1.00 87.88 73 ALA A N 1
ATOM 618 C CA . ALA A 1 73 ? 1.374 -9.736 -5.891 1.00 87.88 73 ALA A CA 1
ATOM 619 C C . ALA A 1 73 ? -0.096 -10.161 -5.831 1.00 87.88 73 ALA A C 1
ATOM 621 O O . ALA A 1 73 ? -0.448 -11.240 -6.306 1.00 87.88 73 ALA A O 1
ATOM 622 N N . ARG A 1 74 ? -0.970 -9.277 -5.338 1.00 85.50 74 ARG A N 1
ATOM 623 C CA . ARG A 1 74 ? -2.418 -9.500 -5.292 1.00 85.50 74 ARG A CA 1
ATOM 624 C C . ARG A 1 74 ? -3.016 -9.748 -6.673 1.00 85.50 74 ARG A C 1
ATOM 626 O O . ARG A 1 74 ? -3.865 -10.617 -6.841 1.00 85.50 74 ARG A O 1
ATOM 633 N N . ARG A 1 75 ? -2.562 -8.994 -7.674 1.00 84.50 75 ARG A N 1
ATOM 634 C CA . ARG A 1 75 ? -2.994 -9.159 -9.070 1.00 84.50 75 ARG A CA 1
ATOM 635 C C . ARG A 1 75 ? -2.330 -10.349 -9.774 1.00 84.50 75 ARG A C 1
ATOM 637 O O . ARG A 1 75 ? -2.647 -10.618 -10.928 1.00 84.50 75 ARG A O 1
ATOM 644 N N . GLY A 1 76 ? -1.422 -11.058 -9.100 1.00 81.69 76 GLY A N 1
ATOM 645 C CA . GLY A 1 76 ? -0.721 -12.223 -9.637 1.00 81.69 76 GLY A CA 1
ATOM 646 C C . GLY A 1 76 ? 0.381 -11.893 -10.648 1.00 81.69 76 GLY A C 1
ATOM 647 O O . GLY A 1 76 ? 0.843 -12.789 -11.349 1.00 81.69 76 GLY A O 1
ATOM 648 N N . TYR A 1 77 ? 0.811 -10.630 -10.741 1.00 82.94 77 TYR A N 1
ATOM 649 C CA . TYR A 1 77 ? 1.874 -10.206 -11.660 1.00 82.94 77 TYR A CA 1
ATOM 650 C C . TYR A 1 77 ? 3.278 -10.515 -11.145 1.00 82.94 77 TYR A C 1
ATOM 652 O O . TYR A 1 77 ? 4.217 -10.617 -11.934 1.00 82.94 77 TYR A O 1
ATOM 660 N N . ILE A 1 78 ? 3.432 -10.656 -9.829 1.00 82.81 78 ILE A N 1
ATOM 661 C CA . ILE A 1 78 ? 4.687 -11.061 -9.199 1.00 82.81 78 ILE A CA 1
ATOM 662 C C . ILE A 1 78 ? 4.428 -12.141 -8.152 1.00 82.81 78 ILE A C 1
ATOM 664 O O . ILE A 1 78 ? 3.346 -12.225 -7.573 1.00 82.81 78 ILE A O 1
ATOM 668 N N . CYS A 1 79 ? 5.446 -12.950 -7.875 1.00 77.88 79 CYS A N 1
ATOM 669 C CA . CYS A 1 79 ? 5.432 -13.923 -6.790 1.00 77.88 79 CYS A CA 1
ATOM 670 C C . CYS A 1 79 ? 6.271 -13.447 -5.598 1.00 77.88 79 CYS A C 1
ATOM 672 O O . CYS A 1 79 ? 7.251 -12.709 -5.750 1.00 77.88 79 CYS A O 1
ATOM 674 N N . ILE A 1 80 ? 5.903 -13.911 -4.401 1.00 71.25 80 ILE A N 1
ATOM 675 C CA . ILE A 1 80 ? 6.701 -13.721 -3.188 1.00 71.25 80 ILE A CA 1
ATOM 676 C C . ILE A 1 80 ? 8.020 -14.475 -3.361 1.00 71.25 80 ILE A C 1
ATOM 678 O O . ILE A 1 80 ? 8.038 -15.654 -3.722 1.00 71.25 80 ILE A O 1
ATOM 682 N N . ARG A 1 81 ? 9.139 -13.796 -3.104 1.00 74.75 81 ARG A N 1
ATOM 683 C CA . ARG A 1 81 ? 10.463 -14.404 -3.238 1.00 74.75 81 ARG A CA 1
ATOM 684 C C . ARG A 1 81 ? 10.814 -15.249 -2.008 1.00 74.75 81 ARG A C 1
ATOM 686 O O . ARG A 1 81 ? 10.489 -14.838 -0.894 1.00 74.75 81 ARG A O 1
ATOM 693 N N . PRO A 1 82 ? 11.573 -16.352 -2.168 1.00 65.25 82 PRO A N 1
ATOM 694 C CA . PRO A 1 82 ? 11.968 -17.226 -1.057 1.00 65.25 82 PRO A CA 1
ATOM 695 C C . PRO A 1 82 ? 12.725 -16.527 0.084 1.00 65.25 82 PRO A C 1
ATOM 697 O O . PRO A 1 82 ? 12.699 -17.001 1.213 1.00 65.25 82 PRO A O 1
ATOM 700 N N . TYR A 1 83 ? 13.401 -15.407 -0.198 1.00 66.69 83 TYR A N 1
ATOM 701 C CA . TYR A 1 83 ? 14.209 -14.658 0.774 1.00 66.69 83 TYR A CA 1
ATOM 702 C C . TYR A 1 83 ? 13.588 -13.316 1.186 1.00 66.69 83 TYR A C 1
ATOM 704 O O . TYR A 1 83 ? 14.284 -12.440 1.702 1.00 66.69 83 TYR A O 1
ATOM 712 N N . GLY A 1 84 ? 12.284 -13.151 0.954 1.00 69.56 84 GLY A N 1
ATOM 713 C CA . GLY A 1 84 ? 11.564 -11.918 1.246 1.00 69.56 84 GLY A CA 1
ATOM 714 C C . GLY A 1 84 ? 11.870 -10.785 0.264 1.00 69.56 84 GLY A C 1
ATOM 715 O O . GLY A 1 84 ? 12.457 -10.984 -0.799 1.00 69.56 84 GLY A O 1
ATOM 716 N N . ILE A 1 85 ? 11.421 -9.586 0.627 1.00 69.44 85 ILE A N 1
ATOM 717 C CA . ILE A 1 85 ? 11.424 -8.394 -0.238 1.00 69.44 85 ILE A CA 1
ATOM 718 C C . ILE A 1 85 ? 12.722 -7.572 -0.146 1.00 69.44 85 ILE A C 1
ATOM 720 O O . ILE A 1 85 ? 13.076 -6.852 -1.079 1.00 69.44 85 ILE A O 1
ATOM 724 N N . MET A 1 86 ? 13.449 -7.712 0.968 1.00 67.12 86 MET A N 1
ATOM 725 C CA . MET A 1 86 ? 14.657 -6.929 1.259 1.00 67.12 86 MET A CA 1
ATOM 726 C C . MET A 1 86 ? 15.930 -7.555 0.687 1.00 67.12 86 MET A C 1
ATOM 728 O O . MET A 1 86 ? 16.875 -6.847 0.356 1.00 67.12 86 MET A O 1
ATOM 732 N N . LYS A 1 87 ? 15.976 -8.883 0.545 1.00 62.00 87 LYS A N 1
ATOM 733 C CA . LYS A 1 87 ? 17.184 -9.573 0.091 1.00 62.00 87 LYS A CA 1
ATOM 734 C C . LYS A 1 87 ? 17.202 -9.649 -1.435 1.00 62.00 87 LYS A C 1
ATOM 736 O O . LYS A 1 87 ? 16.418 -10.384 -2.035 1.00 62.00 87 LYS A O 1
ATOM 741 N N . GLY A 1 88 ? 18.109 -8.902 -2.055 1.00 62.44 88 GLY A N 1
ATOM 742 C CA . GLY A 1 88 ? 18.366 -8.958 -3.491 1.00 62.44 88 GLY A CA 1
ATOM 743 C C . GLY A 1 88 ? 19.851 -9.043 -3.819 1.00 62.44 88 GLY A C 1
ATOM 744 O O . GLY A 1 88 ? 20.696 -8.826 -2.955 1.00 62.44 88 GLY A O 1
ATOM 745 N N . TYR A 1 89 ? 20.169 -9.380 -5.068 1.00 59.94 89 TYR A N 1
ATOM 746 C CA . TYR A 1 89 ? 21.530 -9.237 -5.582 1.00 59.94 89 TYR A CA 1
ATOM 747 C C . TYR A 1 89 ? 21.747 -7.762 -5.930 1.00 59.94 89 TYR A C 1
ATOM 749 O O . TYR A 1 89 ? 21.136 -7.253 -6.870 1.00 59.94 89 TYR A O 1
ATOM 757 N N . GLU A 1 90 ? 22.579 -7.059 -5.162 1.00 53.50 90 GLU A N 1
ATOM 758 C CA . GLU A 1 90 ? 23.009 -5.707 -5.517 1.00 53.50 90 GLU A CA 1
ATOM 759 C C . GLU A 1 90 ? 23.874 -5.775 -6.777 1.00 53.50 90 GLU A C 1
ATOM 761 O O . GLU A 1 90 ? 24.955 -6.366 -6.782 1.00 53.50 90 GLU A O 1
ATOM 766 N N . ILE A 1 91 ? 23.391 -5.180 -7.865 1.00 53.59 91 ILE A N 1
ATOM 767 C CA . ILE A 1 91 ? 24.175 -4.984 -9.084 1.00 53.59 91 ILE A CA 1
ATOM 768 C C . ILE A 1 91 ? 24.270 -3.470 -9.324 1.00 53.59 91 ILE A C 1
ATOM 770 O O . ILE A 1 91 ? 23.248 -2.781 -9.231 1.00 53.59 91 ILE A O 1
ATOM 774 N N . PRO A 1 92 ? 25.464 -2.924 -9.625 1.00 55.94 92 PRO A N 1
ATOM 775 C CA . PRO A 1 92 ? 25.627 -1.508 -9.939 1.00 55.94 92 PRO A CA 1
ATOM 776 C C . PRO A 1 92 ? 24.705 -1.059 -11.081 1.00 55.94 92 PRO A C 1
ATOM 778 O O . PRO A 1 92 ? 24.525 -1.776 -12.067 1.00 55.94 92 PRO A O 1
ATOM 781 N N . ILE A 1 93 ? 24.137 0.143 -10.961 1.00 54.47 93 ILE A N 1
ATOM 782 C CA . ILE A 1 93 ? 23.252 0.729 -11.976 1.00 54.47 93 ILE A CA 1
ATOM 783 C C . ILE A 1 93 ? 24.056 0.970 -13.265 1.00 54.47 93 ILE A C 1
ATOM 785 O O . ILE A 1 93 ? 24.907 1.857 -13.306 1.00 54.47 93 ILE A O 1
ATOM 789 N N . ASP A 1 94 ? 23.768 0.219 -14.335 1.00 58.50 94 ASP A N 1
ATOM 790 C CA . ASP A 1 94 ? 24.304 0.505 -15.675 1.00 58.50 94 ASP A CA 1
ATOM 791 C C . ASP A 1 94 ? 23.717 1.841 -16.186 1.00 58.50 94 ASP A C 1
ATOM 793 O O . ASP A 1 94 ? 22.489 1.936 -16.343 1.00 58.50 94 ASP A O 1
ATOM 797 N N . PRO A 1 95 ? 24.550 2.858 -16.499 1.00 58.50 95 PRO A N 1
ATOM 798 C CA . PRO A 1 95 ? 24.111 4.151 -17.030 1.00 58.50 95 PRO A CA 1
ATOM 799 C C . PRO A 1 95 ? 23.202 4.058 -18.268 1.00 58.50 95 PRO A C 1
ATOM 801 O O . PRO A 1 95 ? 22.351 4.927 -18.479 1.00 58.50 95 PRO A O 1
ATOM 804 N N . ASN A 1 96 ? 23.323 2.999 -19.078 1.00 61.34 96 ASN A N 1
ATOM 805 C CA . ASN A 1 96 ? 22.497 2.799 -20.272 1.00 61.34 96 ASN A CA 1
ATOM 806 C C . ASN A 1 96 ? 21.068 2.314 -19.974 1.00 61.34 96 ASN A C 1
ATOM 808 O O . ASN A 1 96 ? 20.196 2.399 -20.847 1.00 61.34 96 ASN A O 1
ATOM 812 N N . THR A 1 97 ? 20.789 1.864 -18.749 1.00 61.06 97 THR A N 1
ATOM 813 C CA . THR A 1 97 ? 19.460 1.390 -18.327 1.00 61.06 97 THR A CA 1
ATOM 814 C C . THR A 1 97 ? 18.409 2.495 -18.450 1.00 61.06 97 THR A C 1
ATOM 816 O O . THR A 1 97 ? 17.352 2.285 -19.049 1.00 61.06 97 THR A O 1
ATOM 819 N N . ARG A 1 98 ? 18.739 3.722 -18.014 1.00 57.72 98 ARG A N 1
ATOM 820 C CA . ARG A 1 98 ? 17.848 4.896 -18.121 1.00 57.72 98 ARG A CA 1
ATOM 821 C C . ARG A 1 98 ? 17.456 5.207 -19.572 1.00 57.72 98 ARG A C 1
ATOM 823 O O . ARG A 1 98 ? 16.311 5.560 -19.849 1.00 57.72 98 ARG A O 1
ATOM 830 N N . LYS A 1 99 ? 18.386 5.025 -20.518 1.00 59.78 99 LYS A N 1
ATOM 831 C CA . LYS A 1 99 ? 18.158 5.255 -21.956 1.00 59.78 99 LYS A CA 1
ATOM 832 C C . LYS A 1 99 ? 17.225 4.205 -22.574 1.00 59.78 99 LYS A C 1
ATOM 834 O O . LYS A 1 99 ? 16.409 4.556 -23.424 1.00 59.78 99 LYS A O 1
ATOM 839 N N . ARG A 1 100 ? 17.314 2.937 -22.146 1.00 58.44 100 ARG A N 1
ATOM 840 C CA . ARG A 1 100 ? 16.419 1.848 -22.596 1.00 58.44 100 ARG A CA 1
ATOM 841 C C . ARG A 1 100 ? 14.982 2.045 -22.110 1.00 58.44 100 ARG A C 1
ATOM 843 O O . ARG A 1 100 ? 14.052 1.854 -22.887 1.00 58.44 100 ARG A O 1
ATOM 850 N N . ILE A 1 101 ? 14.800 2.518 -20.879 1.00 55.75 101 ILE A N 1
ATOM 851 C CA . ILE A 1 101 ? 13.474 2.797 -20.299 1.00 55.75 101 ILE A CA 1
ATOM 852 C C . ILE A 1 101 ? 12.744 3.900 -21.058 1.00 55.75 101 ILE A C 1
ATOM 854 O O . ILE A 1 101 ? 11.548 3.788 -21.321 1.00 55.75 101 ILE A O 1
ATOM 858 N N . GLY A 1 102 ? 13.474 4.923 -21.511 1.00 60.09 102 GLY A N 1
ATOM 859 C CA . GLY A 1 102 ? 12.925 5.943 -22.403 1.00 60.09 102 GLY A CA 1
ATOM 860 C C . GLY A 1 102 ? 12.316 5.375 -23.695 1.00 60.09 102 GLY A C 1
ATOM 861 O O . GLY A 1 102 ? 11.349 5.939 -24.195 1.00 60.09 102 GLY A O 1
ATOM 862 N N . GLN A 1 103 ? 12.825 4.249 -24.210 1.00 58.75 103 GLN A N 1
ATOM 863 C CA . GLN A 1 103 ? 12.337 3.621 -25.447 1.00 58.75 103 GLN A CA 1
ATOM 864 C C . GLN A 1 103 ? 11.111 2.716 -25.225 1.00 58.75 103 GLN A C 1
ATOM 866 O O . GLN A 1 103 ? 10.262 2.620 -26.110 1.00 58.75 103 GLN A O 1
ATOM 871 N N . LEU A 1 104 ? 10.977 2.097 -24.044 1.00 52.34 104 LEU A N 1
ATOM 872 C CA . LEU A 1 104 ? 9.837 1.236 -23.683 1.00 52.34 104 LEU A CA 1
ATOM 873 C C . LEU A 1 104 ? 8.524 2.017 -23.465 1.00 52.34 104 LEU A C 1
ATOM 875 O O . LEU A 1 104 ? 7.442 1.446 -23.587 1.00 52.34 104 LEU A O 1
ATOM 879 N N . LYS A 1 105 ? 8.600 3.336 -23.229 1.00 54.19 105 LYS A N 1
ATOM 880 C CA . LYS A 1 105 ? 7.454 4.245 -23.004 1.00 54.19 105 LYS A CA 1
ATOM 881 C C . LYS A 1 105 ? 6.440 4.341 -24.157 1.00 54.19 105 LYS A C 1
ATOM 883 O O . LYS A 1 105 ? 5.380 4.920 -23.969 1.00 54.19 105 LYS A O 1
ATOM 888 N N . LYS A 1 106 ? 6.745 3.814 -25.347 1.00 55.12 106 LYS A N 1
ATOM 889 C CA . LYS A 1 106 ? 5.998 4.103 -26.585 1.00 55.12 106 LYS A CA 1
ATOM 890 C C . LYS A 1 106 ? 4.690 3.304 -26.776 1.00 55.12 106 LYS A C 1
ATOM 892 O O . LYS A 1 106 ? 3.930 3.648 -27.673 1.00 55.12 106 LYS A O 1
ATOM 897 N N . TRP A 1 107 ? 4.418 2.262 -25.981 1.00 52.31 107 TRP A N 1
ATOM 898 C CA . TRP A 1 107 ? 3.379 1.263 -26.318 1.00 52.31 107 TRP A CA 1
ATOM 899 C C . TRP A 1 107 ? 2.387 0.888 -25.205 1.00 52.31 107 TRP A C 1
ATOM 901 O O . TRP A 1 107 ? 1.540 0.029 -25.430 1.00 52.31 107 TRP A O 1
ATOM 911 N N . TYR A 1 108 ? 2.456 1.513 -24.030 1.00 54.69 108 TYR A N 1
ATOM 912 C CA . TYR A 1 108 ? 1.582 1.185 -22.897 1.00 54.69 108 TYR A CA 1
ATOM 913 C C . TYR A 1 108 ? 0.663 2.357 -22.537 1.00 54.69 108 TYR A C 1
ATOM 915 O O . TYR A 1 108 ? 1.025 3.500 -22.825 1.00 54.69 108 TYR A O 1
ATOM 923 N N . PRO A 1 109 ? -0.508 2.104 -21.910 1.00 63.56 109 PRO A N 1
ATOM 924 C CA . PRO A 1 109 ? -1.277 3.172 -21.277 1.00 63.56 109 PRO A CA 1
ATOM 925 C C . PRO A 1 109 ? -0.360 3.997 -20.366 1.00 63.56 109 PRO A C 1
ATOM 927 O O . PRO A 1 109 ? 0.559 3.466 -19.749 1.00 63.56 109 PRO A O 1
ATOM 930 N N . GLU A 1 110 ? -0.554 5.313 -20.323 1.00 72.75 110 GLU A N 1
ATOM 931 C CA . GLU A 1 110 ? 0.403 6.183 -19.628 1.00 72.75 110 GLU A CA 1
ATOM 932 C C . GLU A 1 110 ? 0.376 5.996 -18.107 1.00 72.75 110 GLU A C 1
ATOM 934 O O . GLU A 1 110 ? 1.400 6.204 -17.457 1.00 72.75 110 GLU A O 1
ATOM 939 N N . LYS A 1 111 ? -0.765 5.574 -17.546 1.00 84.38 111 LYS A N 1
ATOM 940 C CA . LYS A 1 111 ? -1.041 5.582 -16.107 1.00 84.38 111 LYS A CA 1
ATOM 941 C C . LYS A 1 111 ? -1.485 4.212 -15.593 1.00 84.38 111 LYS A C 1
ATOM 943 O O . LYS A 1 111 ? -2.285 3.520 -16.216 1.00 84.38 111 LYS A O 1
ATOM 948 N N . TYR A 1 112 ? -0.979 3.869 -14.420 1.00 85.12 112 TYR A N 1
ATOM 949 C CA . TYR A 1 112 ? -1.315 2.720 -13.599 1.00 85.12 112 TYR A CA 1
ATOM 950 C C . TYR A 1 112 ? -1.717 3.232 -12.213 1.00 85.12 112 TYR A C 1
ATOM 952 O O . TYR A 1 112 ? -0.950 3.952 -11.579 1.00 85.12 112 TYR A O 1
ATOM 960 N N . ILE A 1 113 ? -2.911 2.873 -11.741 1.00 85.38 113 ILE A N 1
ATOM 961 C CA . ILE A 1 113 ? -3.401 3.266 -10.414 1.00 85.38 113 ILE A CA 1
ATOM 962 C C . ILE A 1 113 ? -3.288 2.052 -9.492 1.00 85.38 113 ILE A C 1
ATOM 964 O O . ILE A 1 113 ? -3.932 1.020 -9.726 1.00 85.38 113 ILE A O 1
ATOM 968 N N . LEU A 1 114 ? -2.443 2.159 -8.462 1.00 85.88 114 LEU A N 1
ATOM 969 C CA . LEU A 1 114 ? -2.335 1.121 -7.437 1.00 85.88 114 LEU A CA 1
ATOM 970 C C . LEU A 1 114 ? -3.684 0.981 -6.722 1.00 85.88 114 LEU A C 1
ATOM 972 O O . LEU A 1 114 ? -4.336 1.981 -6.435 1.00 85.88 114 LEU A O 1
ATOM 976 N N . PHE A 1 115 ? -4.107 -0.256 -6.439 1.00 86.31 115 PHE A N 1
ATOM 977 C CA . PHE A 1 115 ? -5.313 -0.519 -5.646 1.00 86.31 115 PHE A CA 1
ATOM 978 C C . PHE A 1 115 ? -6.598 0.185 -6.138 1.00 86.31 115 PHE A C 1
ATOM 980 O O . PHE A 1 115 ? -7.456 0.531 -5.338 1.00 86.31 115 PHE A O 1
ATOM 987 N N . GLU A 1 116 ? -6.784 0.319 -7.457 1.00 80.75 116 GLU A N 1
ATOM 988 C CA . GLU A 1 116 ? -7.936 1.002 -8.092 1.00 80.75 116 GLU A CA 1
ATOM 989 C C . GLU A 1 116 ? -9.334 0.585 -7.569 1.00 80.75 116 GLU A C 1
ATOM 991 O O . GLU A 1 116 ? -10.279 1.360 -7.664 1.00 80.75 116 GLU A O 1
ATOM 996 N N . ASN A 1 117 ? -9.468 -0.612 -6.983 1.00 81.38 117 ASN A N 1
ATOM 997 C CA . ASN A 1 117 ? -10.723 -1.145 -6.433 1.00 81.38 117 ASN A CA 1
ATOM 998 C C . ASN A 1 117 ? -10.773 -1.200 -4.889 1.00 81.38 117 ASN A C 1
ATOM 1000 O O . ASN A 1 117 ? -11.561 -1.968 -4.345 1.00 81.38 117 ASN A O 1
ATOM 1004 N N . VAL A 1 118 ? -9.912 -0.462 -4.185 1.00 86.50 118 VAL A N 1
ATOM 1005 C CA . VAL A 1 118 ? -9.843 -0.416 -2.710 1.00 86.50 118 VAL A CA 1
ATOM 1006 C C . VAL A 1 118 ? -10.441 0.890 -2.192 1.00 86.50 118 VAL A C 1
ATOM 1008 O O . VAL A 1 118 ? -10.249 1.950 -2.788 1.00 86.50 118 VAL A O 1
ATOM 1011 N N . ASP A 1 119 ? -11.165 0.832 -1.073 1.00 88.75 119 ASP A N 1
ATOM 1012 C CA . ASP A 1 119 ? -11.769 2.000 -0.441 1.00 88.75 119 ASP A CA 1
ATOM 1013 C C . ASP A 1 119 ? -10.847 2.644 0.607 1.00 88.75 119 ASP A C 1
ATOM 1015 O O . ASP A 1 119 ? -10.807 2.248 1.774 1.00 88.75 119 ASP A O 1
ATOM 1019 N N . PHE A 1 120 ? -10.133 3.695 0.202 1.00 89.19 120 PHE A N 1
ATOM 1020 C CA . PHE A 1 120 ? -9.202 4.435 1.067 1.00 89.19 120 PHE A CA 1
ATOM 1021 C C . PHE A 1 120 ? -9.875 5.351 2.097 1.00 89.19 120 PHE A C 1
ATOM 1023 O O . PHE A 1 120 ? -9.200 5.889 2.975 1.00 89.19 120 PHE A O 1
ATOM 1030 N N . TYR A 1 121 ? -11.190 5.550 2.005 1.00 91.44 121 TYR A N 1
ATOM 1031 C CA . TYR A 1 121 ? -11.923 6.455 2.883 1.00 91.44 121 TYR A CA 1
ATOM 1032 C C . TYR A 1 121 ? -12.385 5.745 4.150 1.00 91.44 121 TYR A C 1
ATOM 1034 O O . TYR A 1 121 ? -12.989 4.675 4.102 1.00 91.44 121 TYR A O 1
ATOM 1042 N N . TRP A 1 122 ? -12.146 6.370 5.295 1.00 92.88 122 TRP A N 1
ATOM 1043 C CA . TRP A 1 122 ? -12.537 5.868 6.606 1.00 92.88 122 TRP A CA 1
ATOM 1044 C C . TRP A 1 122 ? -13.211 6.963 7.435 1.00 92.88 122 TRP A C 1
ATOM 1046 O O . TRP A 1 122 ? -12.923 8.150 7.286 1.00 92.88 122 TRP A O 1
ATOM 1056 N N . ASP A 1 123 ? -14.112 6.572 8.336 1.00 91.56 123 ASP A N 1
ATOM 1057 C CA . ASP A 1 123 ? -14.565 7.460 9.413 1.00 91.56 123 ASP A CA 1
ATOM 1058 C C . ASP A 1 123 ? -13.437 7.558 10.451 1.00 91.56 123 ASP A C 1
ATOM 1060 O O . ASP A 1 123 ? -12.908 6.535 10.891 1.00 91.56 123 ASP A O 1
ATOM 1064 N N . GLN A 1 124 ? -13.076 8.770 10.882 1.00 90.94 124 GLN A N 1
ATOM 1065 C CA . GLN A 1 124 ? -12.033 8.981 11.894 1.00 90.94 124 GLN A CA 1
ATOM 1066 C C . GLN A 1 124 ? -12.270 8.147 13.170 1.00 90.94 124 GLN A C 1
ATOM 1068 O O . GLN A 1 124 ? -11.327 7.694 13.821 1.00 90.94 124 GLN A O 1
ATOM 1073 N N . ARG A 1 125 ? -13.532 7.912 13.551 1.00 92.62 125 ARG A N 1
ATOM 1074 C CA . ARG A 1 125 ? -13.886 7.089 14.719 1.00 92.62 125 ARG A CA 1
ATOM 1075 C C . ARG A 1 125 ? -13.641 5.607 14.474 1.00 92.62 125 ARG A C 1
ATOM 1077 O O . ARG A 1 125 ? -13.264 4.915 15.419 1.00 92.62 125 ARG A O 1
ATOM 1084 N N . ASP A 1 126 ? -13.846 5.148 13.242 1.00 95.50 126 ASP A N 1
ATOM 1085 C CA . ASP A 1 126 ? -13.561 3.772 12.835 1.00 95.50 126 ASP A CA 1
ATOM 1086 C C . ASP A 1 126 ? -12.048 3.535 12.847 1.00 95.50 126 ASP A C 1
ATOM 1088 O O . ASP A 1 126 ? -11.612 2.512 13.360 1.00 95.50 126 ASP A O 1
ATOM 1092 N N . VAL A 1 127 ? -11.238 4.522 12.440 1.00 96.38 127 VAL A N 1
ATOM 1093 C CA . VAL A 1 127 ? -9.768 4.467 12.574 1.00 96.38 127 VAL A CA 1
ATOM 1094 C C . VAL A 1 127 ? -9.333 4.368 14.041 1.00 96.38 127 VAL A C 1
ATOM 1096 O O . VAL A 1 127 ? -8.519 3.522 14.395 1.00 96.38 127 VAL A O 1
ATOM 1099 N N . LEU A 1 128 ? -9.916 5.170 14.939 1.00 95.31 128 LEU A N 1
ATOM 1100 C CA . LEU A 1 128 ? -9.614 5.069 16.376 1.00 95.31 128 LEU A CA 1
ATOM 1101 C C . LEU A 1 128 ? -10.085 3.743 16.992 1.00 95.31 128 LEU A C 1
ATOM 1103 O O . LEU A 1 128 ? -9.521 3.275 17.981 1.00 95.31 128 LEU A O 1
ATOM 1107 N N . LEU A 1 129 ? -11.162 3.153 16.468 1.00 97.00 129 LEU A N 1
ATOM 1108 C CA . LEU A 1 129 ? -11.602 1.823 16.878 1.00 97.00 129 LEU A CA 1
ATOM 1109 C C . LEU A 1 129 ? -10.665 0.741 16.340 1.00 97.00 129 LEU A C 1
ATOM 1111 O O . LEU A 1 129 ? -10.345 -0.179 17.087 1.00 97.00 129 LEU A O 1
ATOM 1115 N N . PHE A 1 130 ? -10.204 0.876 15.098 1.00 98.00 130 PHE A N 1
ATOM 1116 C CA . PHE A 1 130 ? -9.184 0.026 14.504 1.00 98.00 130 PHE A CA 1
ATOM 1117 C C . PHE A 1 130 ? -7.920 -0.000 15.373 1.00 98.00 130 PHE A C 1
ATOM 1119 O O . PHE A 1 130 ? -7.508 -1.093 15.755 1.00 98.00 130 PHE A O 1
ATOM 1126 N N . ASP A 1 131 ? -7.382 1.161 15.775 1.00 97.88 131 ASP A N 1
ATOM 1127 C CA . ASP A 1 131 ? -6.182 1.241 16.625 1.00 97.88 131 ASP A CA 1
ATOM 1128 C C . ASP A 1 131 ? -6.373 0.415 17.915 1.00 97.88 131 ASP A C 1
ATOM 1130 O O . ASP A 1 131 ? -5.558 -0.442 18.251 1.00 97.88 131 ASP A O 1
ATOM 1134 N N . ARG A 1 132 ? -7.525 0.572 18.588 1.00 97.31 132 ARG A N 1
ATOM 1135 C CA . ARG A 1 132 ? -7.858 -0.220 19.786 1.00 97.31 132 ARG A CA 1
ATOM 1136 C C . ARG A 1 132 ? -7.970 -1.714 19.495 1.00 97.31 132 ARG A C 1
ATOM 1138 O O . ARG A 1 132 ? -7.585 -2.533 20.326 1.00 97.31 132 ARG A O 1
ATOM 1145 N N . LEU A 1 133 ? -8.578 -2.107 18.377 1.00 97.31 133 LEU A N 1
ATOM 1146 C CA . LEU A 1 133 ? -8.700 -3.523 18.017 1.00 97.31 133 LEU A CA 1
ATOM 1147 C C . LEU A 1 133 ? -7.319 -4.135 17.753 1.00 97.31 133 LEU A C 1
ATOM 1149 O O . LEU A 1 133 ? -7.071 -5.255 18.205 1.00 97.31 133 LEU A O 1
ATOM 1153 N N . TRP A 1 134 ? -6.431 -3.391 17.093 1.00 97.31 134 TRP A N 1
ATOM 1154 C CA . TRP A 1 134 ? -5.046 -3.781 16.849 1.00 97.31 134 TRP A CA 1
ATOM 1155 C C . TRP A 1 134 ? -4.264 -3.972 18.152 1.00 97.31 134 TRP A C 1
ATOM 1157 O O . TRP A 1 134 ? -3.715 -5.046 18.380 1.00 97.31 134 TRP A O 1
ATOM 1167 N N . GLU A 1 135 ? -4.301 -2.989 19.058 1.00 95.62 135 GLU A N 1
ATOM 1168 C CA . GLU A 1 135 ? -3.640 -3.053 20.374 1.00 95.62 135 GLU A CA 1
ATOM 1169 C C . GLU A 1 135 ? -4.120 -4.239 21.227 1.00 95.62 135 GLU A C 1
ATOM 1171 O O . GLU A 1 135 ? -3.362 -4.807 22.010 1.00 95.62 135 GLU A O 1
ATOM 1176 N N . ASN A 1 136 ? -5.373 -4.667 21.045 1.00 96.44 136 ASN A N 1
ATOM 1177 C CA . ASN A 1 136 ? -5.927 -5.857 21.694 1.00 96.44 136 ASN A CA 1
ATOM 1178 C C . ASN A 1 136 ? -5.530 -7.181 21.005 1.00 96.44 136 ASN A C 1
ATOM 1180 O O . ASN A 1 136 ? -6.101 -8.232 21.312 1.00 96.44 136 ASN A O 1
ATOM 1184 N N . GLY A 1 137 ? -4.596 -7.152 20.053 1.00 95.62 137 GLY A N 1
ATOM 1185 C CA . GLY A 1 137 ? -4.076 -8.329 19.359 1.00 95.62 137 GLY A CA 1
ATOM 1186 C C . GLY A 1 137 ? -5.073 -8.976 18.396 1.00 95.62 137 GLY A C 1
ATOM 1187 O O . GLY A 1 137 ? -4.987 -10.178 18.129 1.00 95.62 137 GLY A O 1
ATOM 1188 N N . ARG A 1 138 ? -6.065 -8.229 17.889 1.00 96.75 138 ARG A N 1
ATOM 1189 C CA . ARG A 1 138 ? -6.985 -8.762 16.873 1.00 96.75 138 ARG A CA 1
ATOM 1190 C C . ARG A 1 138 ? -6.248 -8.923 15.545 1.00 96.75 138 ARG A C 1
ATOM 1192 O O . ARG A 1 138 ? -5.556 -8.021 15.093 1.00 96.75 138 ARG A O 1
ATOM 1199 N N . SER A 1 139 ? -6.431 -10.072 14.897 1.00 96.75 139 SER A N 1
ATOM 1200 C CA . SER A 1 139 ? -5.875 -10.318 13.565 1.00 96.75 139 SER A CA 1
ATOM 1201 C C . SER A 1 139 ? -6.547 -9.451 12.498 1.00 96.75 139 SER A C 1
ATOM 1203 O O . SER A 1 139 ? -7.727 -9.118 12.625 1.00 96.75 139 SER A O 1
ATOM 1205 N N . ILE A 1 140 ? -5.825 -9.184 11.403 1.00 96.50 140 ILE A N 1
ATOM 1206 C CA . ILE A 1 140 ? -6.328 -8.486 10.204 1.00 96.50 140 ILE A CA 1
ATOM 1207 C C . ILE A 1 140 ? -7.686 -9.046 9.771 1.00 96.50 140 ILE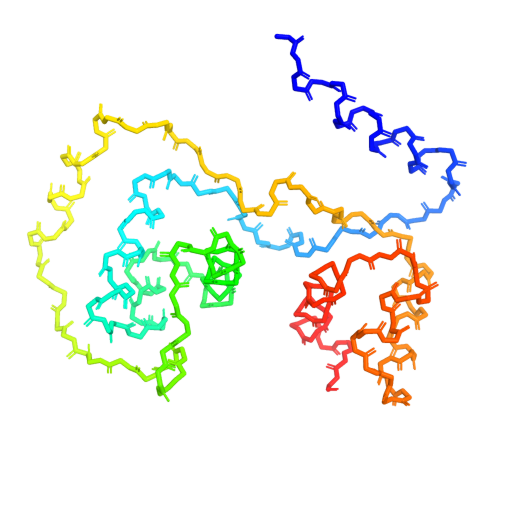 A C 1
ATOM 1209 O O . ILE A 1 140 ? -8.650 -8.299 9.669 1.00 96.50 140 ILE A O 1
ATOM 1213 N N . LYS A 1 141 ? -7.802 -10.371 9.642 1.00 97.19 141 LYS A N 1
ATOM 1214 C CA . LYS A 1 141 ? -9.052 -11.049 9.273 1.00 97.19 141 LYS A CA 1
ATOM 1215 C C . LYS A 1 141 ? -10.223 -10.760 10.219 1.00 97.19 141 LYS A C 1
ATOM 1217 O O . LYS A 1 141 ? -11.351 -10.565 9.774 1.00 97.19 141 LYS A O 1
ATOM 1222 N N . ASN A 1 142 ? -9.977 -10.731 11.530 1.00 97.56 142 ASN A N 1
ATOM 1223 C CA . ASN A 1 142 ? -11.029 -10.435 12.508 1.00 97.56 142 ASN A CA 1
ATOM 1224 C C . ASN A 1 142 ? -11.454 -8.964 12.447 1.00 97.56 142 ASN A C 1
ATOM 1226 O O . ASN A 1 142 ? -12.631 -8.656 12.621 1.00 97.56 142 ASN A O 1
ATOM 1230 N N . ILE A 1 143 ? -10.501 -8.063 12.209 1.00 97.81 143 ILE A N 1
ATOM 1231 C CA . ILE A 1 143 ? -10.754 -6.631 12.047 1.00 97.81 143 ILE A CA 1
ATOM 1232 C C . ILE A 1 143 ? -11.518 -6.367 10.739 1.00 97.81 143 ILE A C 1
ATOM 1234 O O . ILE A 1 143 ? -12.498 -5.628 10.749 1.00 97.81 143 ILE A O 1
ATOM 1238 N N . ALA A 1 144 ? -11.138 -7.026 9.644 1.00 97.06 144 ALA A N 1
ATOM 1239 C CA . ALA A 1 144 ? -11.813 -6.962 8.348 1.00 97.06 144 ALA A CA 1
ATOM 1240 C C . ALA A 1 144 ? -13.290 -7.359 8.477 1.00 97.06 144 ALA A C 1
ATOM 1242 O O . ALA A 1 144 ? -14.184 -6.600 8.107 1.00 97.06 144 ALA A O 1
ATOM 1243 N N . ALA A 1 145 ? -13.552 -8.490 9.142 1.00 96.62 145 ALA A N 1
ATOM 1244 C CA . ALA A 1 145 ? -14.909 -8.940 9.438 1.00 96.62 145 ALA A CA 1
ATOM 1245 C C . ALA A 1 145 ? -15.694 -7.963 10.336 1.00 96.62 145 ALA A C 1
ATOM 1247 O O . ALA A 1 145 ? -16.908 -7.852 10.197 1.00 96.62 145 ALA A O 1
ATOM 1248 N N . HIS A 1 146 ? -15.028 -7.254 11.255 1.00 96.75 146 HIS A N 1
ATOM 1249 C CA . HIS A 1 146 ? -15.678 -6.262 12.117 1.00 96.75 146 HIS A CA 1
ATOM 1250 C C . HIS A 1 146 ? -16.164 -5.034 11.336 1.00 96.75 146 HIS A C 1
ATOM 1252 O O . HIS A 1 146 ? -17.255 -4.534 11.608 1.00 96.75 146 HIS A O 1
ATOM 1258 N N . PHE A 1 147 ? -15.362 -4.555 10.384 1.00 94.62 147 PHE A N 1
ATOM 1259 C CA . PHE A 1 147 ? -15.674 -3.367 9.585 1.00 94.62 147 PHE A CA 1
ATOM 1260 C C . PHE A 1 147 ? -16.439 -3.665 8.290 1.00 94.62 147 PHE A C 1
ATOM 1262 O O . PHE A 1 147 ? -16.817 -2.715 7.606 1.00 94.62 147 PHE A O 1
ATOM 1269 N N . ASP A 1 148 ? -16.693 -4.943 7.980 1.00 94.88 148 ASP A N 1
ATOM 1270 C CA . ASP A 1 148 ? -17.256 -5.394 6.696 1.00 94.88 148 ASP A CA 1
ATOM 1271 C C . ASP A 1 148 ? -16.421 -4.882 5.508 1.00 94.88 148 ASP A C 1
ATOM 1273 O O . ASP A 1 148 ? -16.924 -4.272 4.565 1.00 94.88 148 ASP A O 1
ATOM 1277 N N . ARG A 1 149 ? -15.100 -5.065 5.623 1.00 93.94 149 ARG A N 1
ATOM 1278 C CA . ARG A 1 149 ? -14.078 -4.572 4.690 1.00 93.94 149 ARG A CA 1
ATOM 1279 C C . ARG A 1 149 ? -13.131 -5.684 4.259 1.00 93.94 149 ARG A C 1
ATOM 1281 O O . ARG A 1 149 ? -13.065 -6.728 4.909 1.00 93.94 149 ARG A O 1
ATOM 1288 N N 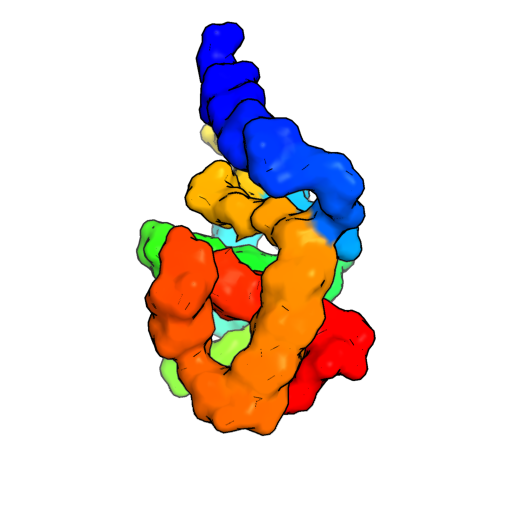. ASP A 1 150 ? -12.414 -5.462 3.162 1.00 92.94 150 ASP A N 1
ATOM 1289 C CA . ASP A 1 150 ? -11.445 -6.430 2.643 1.00 92.94 150 ASP A CA 1
ATOM 1290 C C . ASP A 1 150 ? -10.183 -6.491 3.526 1.00 92.94 150 ASP A C 1
ATOM 1292 O O . ASP A 1 150 ? -9.794 -5.500 4.150 1.00 92.94 150 ASP A O 1
ATOM 1296 N N . GLU A 1 151 ? -9.520 -7.650 3.591 1.00 93.06 151 GLU A N 1
ATOM 1297 C CA . GLU A 1 151 ? -8.271 -7.800 4.349 1.00 93.06 151 GLU A CA 1
ATOM 1298 C C . GLU A 1 151 ? -7.166 -6.860 3.827 1.00 93.06 151 GLU A C 1
ATOM 1300 O O . GLU A 1 151 ? -6.364 -6.377 4.629 1.00 93.06 151 GLU A O 1
ATOM 1305 N N . ASP A 1 152 ? -7.166 -6.523 2.532 1.00 90.31 152 ASP A N 1
ATOM 1306 C CA . ASP A 1 152 ? -6.253 -5.545 1.933 1.00 90.31 152 ASP A CA 1
ATOM 1307 C C . ASP A 1 152 ? -6.482 -4.131 2.475 1.00 90.31 152 ASP A C 1
ATOM 1309 O O . ASP A 1 152 ? -5.525 -3.416 2.764 1.00 90.31 152 ASP A O 1
ATOM 1313 N N . GLU A 1 153 ? -7.741 -3.715 2.643 1.00 93.88 153 GLU A N 1
ATOM 1314 C CA . GLU A 1 153 ? -8.085 -2.395 3.192 1.00 93.88 153 GLU A CA 1
ATOM 1315 C C . GLU A 1 153 ? -7.577 -2.260 4.625 1.00 93.88 153 GLU A C 1
ATOM 1317 O O . GLU A 1 153 ? -7.055 -1.214 5.018 1.00 93.88 153 GLU A O 1
ATOM 1322 N N . ILE A 1 154 ? -7.680 -3.345 5.395 1.00 96.56 154 ILE A N 1
ATOM 1323 C CA . ILE A 1 154 ? -7.132 -3.415 6.745 1.00 96.56 154 ILE A CA 1
ATOM 1324 C C . ILE A 1 154 ? -5.601 -3.424 6.714 1.00 96.56 154 ILE A C 1
ATOM 1326 O O . ILE A 1 154 ? -4.986 -2.711 7.499 1.00 96.56 154 ILE A O 1
ATOM 1330 N N . ALA A 1 155 ? -4.968 -4.185 5.818 1.00 93.69 155 ALA A N 1
ATOM 1331 C CA . ALA A 1 155 ? -3.511 -4.239 5.705 1.00 93.69 155 ALA A CA 1
ATOM 1332 C C . ALA A 1 155 ? -2.904 -2.881 5.309 1.00 93.69 155 ALA A C 1
ATOM 1334 O O . ALA A 1 155 ? -1.886 -2.473 5.867 1.00 93.69 155 ALA A O 1
ATOM 1335 N N . LEU A 1 156 ? -3.547 -2.148 4.398 1.00 94.06 156 LEU A N 1
ATOM 1336 C CA . LEU A 1 156 ? -3.131 -0.798 4.011 1.00 94.06 156 LEU A CA 1
ATOM 1337 C C . LEU A 1 156 ? -3.308 0.196 5.163 1.00 94.06 156 LEU A C 1
ATOM 1339 O O . LEU A 1 156 ? -2.421 1.018 5.392 1.00 94.06 156 LEU A O 1
ATOM 1343 N N . LEU A 1 157 ? -4.391 0.077 5.942 1.00 96.12 157 LEU A N 1
ATOM 1344 C CA . LEU A 1 157 ? -4.559 0.861 7.165 1.00 96.12 157 LEU A CA 1
ATOM 1345 C C . LEU A 1 157 ? -3.480 0.513 8.205 1.00 96.12 157 LEU A C 1
ATOM 1347 O O . LEU A 1 157 ? -2.939 1.416 8.827 1.00 96.12 157 LEU A O 1
ATOM 1351 N N . VAL A 1 158 ? -3.082 -0.755 8.362 1.00 96.12 158 VAL A N 1
ATOM 1352 C CA . VAL A 1 158 ? -1.958 -1.132 9.245 1.00 96.12 158 VAL A CA 1
ATOM 1353 C C . VAL A 1 158 ? -0.672 -0.409 8.839 1.00 96.12 158 VAL A C 1
ATOM 1355 O O . VAL A 1 158 ? -0.021 0.185 9.697 1.00 96.12 158 VAL A O 1
ATOM 1358 N N . ILE A 1 159 ? -0.316 -0.425 7.550 1.00 93.94 159 ILE A N 1
ATOM 1359 C CA . ILE A 1 159 ? 0.892 0.245 7.035 1.00 93.94 159 ILE A CA 1
ATOM 1360 C C . ILE A 1 159 ? 0.847 1.746 7.349 1.00 93.94 159 ILE A C 1
ATOM 1362 O O . ILE A 1 159 ? 1.791 2.292 7.921 1.00 93.94 159 ILE A O 1
ATOM 1366 N N . ASP A 1 160 ? -0.275 2.390 7.032 1.00 95.81 160 ASP A N 1
ATOM 1367 C CA . ASP A 1 160 ? -0.520 3.810 7.287 1.00 95.81 160 ASP A CA 1
ATOM 1368 C C . ASP A 1 160 ? -0.379 4.165 8.780 1.00 95.81 160 ASP A C 1
ATOM 1370 O O . ASP A 1 160 ? 0.380 5.065 9.159 1.00 95.81 160 ASP A O 1
ATOM 1374 N N . ARG A 1 161 ? -1.055 3.419 9.662 1.00 96.56 161 ARG A N 1
ATOM 1375 C CA . ARG A 1 161 ? -1.028 3.670 11.110 1.00 96.56 161 ARG A CA 1
ATOM 1376 C C . ARG A 1 161 ? 0.344 3.392 11.715 1.00 96.56 161 ARG A C 1
ATOM 1378 O O . ARG A 1 161 ? 0.768 4.150 12.591 1.00 96.56 161 ARG A O 1
ATOM 1385 N N . ALA A 1 162 ? 1.051 2.362 11.249 1.00 94.62 162 ALA A N 1
ATOM 1386 C CA . ALA A 1 162 ? 2.400 2.040 11.706 1.00 94.62 162 ALA A CA 1
ATOM 1387 C C . ALA A 1 162 ? 3.396 3.148 11.326 1.00 94.62 162 ALA A C 1
ATOM 1389 O O . ALA A 1 162 ? 4.121 3.641 12.191 1.00 94.62 162 ALA A O 1
ATOM 1390 N N . ARG A 1 163 ? 3.373 3.627 10.072 1.00 93.06 163 ARG A N 1
ATOM 1391 C CA . ARG A 1 163 ? 4.219 4.752 9.623 1.00 93.06 163 ARG A CA 1
ATOM 1392 C C . ARG A 1 163 ? 3.936 6.041 10.384 1.00 93.06 163 ARG A C 1
ATOM 1394 O O . ARG A 1 163 ? 4.860 6.767 10.745 1.00 93.06 163 ARG A O 1
ATOM 1401 N N . LYS A 1 164 ? 2.664 6.304 10.692 1.00 94.31 164 LYS A N 1
ATOM 1402 C CA . LYS A 1 164 ? 2.235 7.459 11.498 1.00 94.31 164 LYS A CA 1
ATOM 1403 C C . LYS A 1 164 ? 2.515 7.283 13.003 1.00 94.31 164 LYS A C 1
ATOM 1405 O O . LYS A 1 164 ? 2.137 8.155 13.790 1.00 94.31 164 LYS A O 1
ATOM 1410 N N . GLY A 1 165 ? 3.156 6.181 13.414 1.00 94.19 165 GLY A N 1
ATOM 1411 C CA . GLY A 1 165 ? 3.527 5.887 14.802 1.00 94.19 165 GLY A CA 1
ATOM 1412 C C . GLY A 1 165 ? 2.326 5.695 15.728 1.00 94.19 165 GLY A C 1
ATOM 1413 O O . GLY A 1 165 ? 2.405 6.003 16.916 1.00 94.19 165 GLY A O 1
ATOM 1414 N N . ARG A 1 166 ? 1.183 5.275 15.177 1.00 95.31 166 ARG A N 1
ATOM 1415 C CA . ARG A 1 166 ? -0.088 5.131 15.903 1.00 95.31 166 ARG A CA 1
ATOM 1416 C C . ARG A 1 166 ? -0.317 3.722 16.429 1.00 95.31 166 ARG A C 1
ATOM 1418 O O . ARG A 1 166 ? -1.072 3.573 17.380 1.00 95.31 166 ARG A O 1
ATOM 1425 N N . ILE A 1 167 ? 0.340 2.732 15.832 1.00 92.19 167 ILE A N 1
ATOM 1426 C CA . ILE A 1 167 ? 0.310 1.329 16.251 1.00 92.19 167 ILE A CA 1
ATOM 1427 C C . ILE A 1 167 ? 1.716 0.714 16.169 1.00 92.19 167 ILE A C 1
ATOM 1429 O O . ILE A 1 167 ? 2.582 1.248 15.472 1.00 92.19 167 ILE A O 1
ATOM 1433 N N . SER A 1 168 ? 1.922 -0.401 16.876 1.00 81.06 168 SER A N 1
ATOM 1434 C CA . SER A 1 168 ? 3.162 -1.198 16.908 1.00 81.06 168 SER A CA 1
ATOM 1435 C C . SER A 1 168 ? 2.901 -2.668 16.622 1.00 81.06 168 SER A C 1
ATOM 1437 O O . SER A 1 168 ? 1.807 -3.132 17.028 1.00 81.06 168 SER A O 1
#

Sequence (168 aa):
MIIADAAVRQLSKHLVKSRREIYIVLDEFDLEWRTPDILQFQEWWHKGFSLEWIASYFDRDIDELAIVAIDQARRGYICIRPYGIMKGYEIPIDPNTRKRIGQLKKWYPEKYILFENVDFYWDQRDVLLFDRLWENGRSIKNIAAHFDRDEDEIALLVIDRARKGRIS

Radius of gyration: 18.21 Å; chains: 1; bounding box: 51×32×48 Å

pLDDT: mean 80.53, std 17.08, range [36.06, 98.0]

Secondary structure (DSSP, 8-state):
--HHHHHHHHHHHHHTT-SSPEEETTTTS--EE-HHHHHHHHHHHHHT--HHHHHHHHT--HHHHHHHHHHHHHTTSS---TTTTT--------TTHHHHHHHHTTSS-S-EETTTTS--EEEHHHHHHHHHHHHTT--HHHHHHHHT--HHHHHHHHHHHHHTTS--

Foldseek 3Di:
DPVCPVVVVLVVVVVVVDPFDKDFFPPVDDQKDFPLLLVVLLVVLVQFAALVVSCVVVVHDSVNSVLSVVQCVVVVNHDADPVGRGDGDDDDDDPCVVVVSVVSCPDDDGIDGRPPPADRIDGPVLLVVLLVCVVVVHDLVRNCVVVVHDSVSSVSSVSRCVVVVSHD